Protein AF-A0A962KQF5-F1 (afdb_monomer)

Mean predicted aligned error: 14.73 Å

Secondary structure (DSSP, 8-state):
--HHHHHHHHHHHHHHHHHHHHHHHHHTTHHHHHHHHHHHHHHTTSS----S-S--TTHHHHTT--

Solvent-accessible surface area (backbone atoms only — not comparable to full-atom values): 4198 Å² total; per-residue (Å²): 144,59,64,64,75,54,48,53,58,52,51,52,50,52,49,50,52,52,51,51,52,50,54,50,53,66,72,65,50,68,62,62,60,52,55,55,51,53,52,48,63,69,51,53,79,78,51,80,86,84,76,89,82,83,78,73,73,63,78,63,52,63,72,69,78,103

Radius of gyration: 27.89 Å; Cα contacts (8 Å, |Δi|>4): 2; chains: 1; bounding box: 81×25×50 Å

Foldseek 3Di:
DCVCVVVVVVVVVVVVVVVVVVVCVVVVCPVVVVVVVVVCVVCVVPDDPPDPPPPDVVVVVVVVVD

pLDDT: mean 76.28, std 16.39, range [53.66, 98.56]

Sequence (66 aa):
MSVLLYLIPIALFLGLIGLAAFIWSIKSGQYDDLEGAALRILMDDDEPVKQAEKNTPEKNLENKLS

Structure (mmCIF, N/CA/C/O backbone):
data_AF-A0A962KQF5-F1
#
_entry.id   AF-A0A962KQF5-F1
#
loop_
_atom_site.group_PDB
_atom_site.id
_atom_site.type_symbol
_atom_site.label_atom_id
_atom_site.label_alt_id
_atom_site.label_comp_id
_atom_site.label_asym_id
_atom_site.label_entity_id
_atom_site.label_seq_id
_atom_site.pdbx_PDB_ins_code
_atom_site.Cartn_x
_atom_site.Cartn_y
_atom_site.Cartn_z
_atom_site.occupancy
_atom_site.B_iso_or_equiv
_atom_site.auth_seq_id
_atom_site.auth_comp_id
_atom_site.auth_asym_id
_atom_site.auth_atom_id
_atom_site.pdbx_PDB_model_num
ATOM 1 N N . MET A 1 1 ? 22.463 -10.437 -19.343 1.00 66.75 1 MET A N 1
ATOM 2 C CA . MET A 1 1 ? 22.774 -9.785 -18.049 1.00 66.75 1 MET A CA 1
ATOM 3 C C . MET A 1 1 ? 22.160 -8.384 -17.967 1.00 66.75 1 MET A C 1
ATOM 5 O O . MET A 1 1 ? 22.845 -7.426 -17.655 1.00 66.75 1 MET A O 1
ATOM 9 N N . SER A 1 2 ? 20.864 -8.252 -18.260 1.00 86.56 2 SER A N 1
ATOM 10 C CA . SER A 1 2 ? 20.138 -6.967 -18.256 1.00 86.56 2 SER A CA 1
ATOM 11 C C . SER A 1 2 ? 18.808 -7.052 -17.506 1.00 86.56 2 SER A C 1
ATOM 13 O O . SER A 1 2 ? 18.248 -6.032 -17.134 1.00 86.56 2 SER A O 1
ATOM 15 N N . VAL A 1 3 ? 18.313 -8.262 -17.218 1.00 92.31 3 VAL A N 1
ATOM 16 C CA . VAL A 1 3 ? 17.027 -8.442 -16.531 1.00 92.31 3 VAL A CA 1
ATOM 17 C C . VAL A 1 3 ? 17.055 -7.894 -15.103 1.00 92.31 3 VAL A C 1
ATOM 19 O O . VAL A 1 3 ? 16.077 -7.308 -14.658 1.00 92.31 3 VAL A O 1
ATOM 22 N N . LEU A 1 4 ? 18.199 -8.002 -14.414 1.00 94.19 4 LEU A N 1
ATOM 23 C CA . LEU A 1 4 ? 18.369 -7.485 -13.054 1.00 94.19 4 LEU A CA 1
ATOM 24 C C . LEU A 1 4 ? 18.182 -5.962 -12.988 1.00 94.19 4 LEU A C 1
ATOM 26 O O . LEU A 1 4 ? 17.625 -5.471 -12.012 1.00 94.19 4 LEU A O 1
ATOM 30 N N . LEU A 1 5 ? 18.562 -5.229 -14.044 1.00 95.19 5 LEU A N 1
ATOM 31 C CA . LEU A 1 5 ? 18.359 -3.778 -14.131 1.00 95.19 5 LEU A CA 1
ATOM 32 C C . LEU A 1 5 ? 16.878 -3.387 -14.113 1.00 95.19 5 LEU A C 1
ATOM 34 O O . LEU A 1 5 ? 16.548 -2.314 -13.624 1.00 95.19 5 LEU A O 1
ATOM 38 N N . TYR A 1 6 ? 15.994 -4.253 -14.610 1.00 95.19 6 TYR A N 1
ATOM 39 C CA . TYR A 1 6 ? 14.547 -4.040 -14.565 1.00 95.19 6 TYR A CA 1
ATOM 40 C C . TYR A 1 6 ? 13.919 -4.644 -13.307 1.00 95.19 6 TYR A C 1
ATOM 42 O O . TYR A 1 6 ? 13.020 -4.057 -12.715 1.00 95.19 6 TYR A O 1
ATOM 50 N N . LEU A 1 7 ? 14.409 -5.800 -12.861 1.00 96.38 7 LEU A N 1
ATOM 51 C CA . LEU A 1 7 ? 13.812 -6.537 -11.751 1.00 96.38 7 LEU A CA 1
ATOM 52 C C . LEU A 1 7 ? 14.013 -5.838 -10.402 1.00 96.38 7 LEU A C 1
ATOM 54 O O . LEU A 1 7 ? 13.098 -5.825 -9.586 1.00 96.38 7 LEU A O 1
ATOM 58 N N . ILE A 1 8 ? 15.177 -5.217 -10.188 1.00 96.31 8 ILE A N 1
ATOM 59 C CA . ILE A 1 8 ? 15.483 -4.467 -8.962 1.00 96.31 8 ILE A CA 1
ATOM 60 C C . ILE A 1 8 ? 14.501 -3.300 -8.750 1.00 96.31 8 ILE A C 1
ATOM 62 O O . ILE A 1 8 ? 13.853 -3.274 -7.704 1.00 96.31 8 ILE A O 1
ATOM 66 N N . PRO A 1 9 ? 14.320 -2.354 -9.696 1.00 97.06 9 PRO A N 1
ATOM 67 C CA . PRO A 1 9 ? 13.385 -1.250 -9.490 1.00 97.06 9 PRO A CA 1
ATOM 68 C C . PRO A 1 9 ? 11.929 -1.719 -9.396 1.00 97.06 9 PRO A C 1
ATOM 70 O O . PRO A 1 9 ? 11.180 -1.173 -8.591 1.00 97.06 9 PRO A O 1
ATOM 73 N N . ILE A 1 10 ? 11.530 -2.756 -10.144 1.00 97.75 10 ILE A N 1
ATOM 74 C CA . ILE A 1 10 ? 10.177 -3.330 -10.054 1.00 97.75 10 ILE A CA 1
ATOM 75 C C . ILE A 1 10 ? 9.925 -3.918 -8.660 1.00 97.75 10 ILE A C 1
ATOM 77 O O . ILE A 1 10 ? 8.889 -3.643 -8.058 1.00 97.75 10 ILE A O 1
ATOM 81 N N . ALA A 1 11 ? 10.870 -4.692 -8.123 1.00 97.81 11 ALA A N 1
ATOM 82 C CA . ALA A 1 11 ? 10.750 -5.281 -6.793 1.00 97.81 11 ALA A CA 1
ATOM 83 C C . ALA A 1 11 ? 10.707 -4.208 -5.696 1.00 97.81 11 ALA A C 1
ATOM 85 O O . ALA A 1 11 ? 9.875 -4.291 -4.794 1.00 97.81 11 ALA A O 1
ATOM 86 N N . LEU A 1 12 ? 11.549 -3.173 -5.793 1.00 98.25 12 LEU A N 1
ATOM 87 C CA . LEU A 1 12 ? 11.526 -2.042 -4.861 1.00 98.25 12 LEU A CA 1
ATOM 88 C C . LEU A 1 12 ? 10.201 -1.278 -4.923 1.00 98.25 12 LEU A C 1
ATOM 90 O O . LEU A 1 12 ? 9.647 -0.934 -3.882 1.00 98.25 12 LEU A O 1
ATOM 94 N N . PHE A 1 13 ? 9.668 -1.048 -6.123 1.00 98.31 13 PHE A N 1
ATOM 95 C CA . PHE A 1 13 ? 8.385 -0.376 -6.309 1.00 98.31 13 PHE A CA 1
ATOM 96 C C . PHE A 1 13 ? 7.225 -1.183 -5.714 1.00 98.31 13 PHE A C 1
ATOM 98 O O . PHE A 1 13 ? 6.415 -0.638 -4.966 1.00 98.31 13 PHE A O 1
ATOM 105 N N . LEU A 1 14 ? 7.183 -2.493 -5.971 1.00 98.56 14 LEU A N 1
ATOM 106 C CA . LEU A 1 14 ? 6.203 -3.398 -5.365 1.00 98.56 14 LEU A CA 1
ATOM 107 C C . LEU A 1 14 ? 6.325 -3.428 -3.837 1.00 98.56 14 LEU A C 1
ATOM 109 O O . LEU A 1 14 ? 5.312 -3.369 -3.143 1.00 98.56 14 LEU A O 1
ATOM 113 N N . GLY A 1 15 ? 7.552 -3.461 -3.312 1.00 98.38 15 GLY A N 1
ATOM 114 C CA . GLY A 1 15 ? 7.814 -3.394 -1.875 1.00 98.38 15 GLY A CA 1
ATOM 115 C C . GLY A 1 15 ? 7.323 -2.087 -1.250 1.00 98.38 15 GLY A C 1
ATOM 116 O O . GLY A 1 15 ? 6.672 -2.116 -0.210 1.00 98.38 15 GLY A O 1
ATOM 117 N N . LEU A 1 16 ? 7.563 -0.947 -1.906 1.00 98.56 16 LEU A N 1
ATOM 118 C CA . LEU A 1 16 ? 7.075 0.362 -1.463 1.00 98.56 16 LEU A CA 1
ATOM 119 C C . LEU A 1 16 ? 5.547 0.442 -1.466 1.00 98.56 16 LEU A C 1
ATOM 121 O O . LEU A 1 16 ? 4.973 0.946 -0.503 1.00 98.56 16 LEU A O 1
ATOM 125 N N . ILE A 1 17 ? 4.887 -0.081 -2.503 1.00 98.56 17 ILE A N 1
ATOM 126 C CA . ILE A 1 17 ? 3.420 -0.154 -2.555 1.00 98.56 17 ILE A CA 1
ATOM 127 C C . ILE A 1 17 ? 2.891 -1.006 -1.402 1.00 98.56 17 ILE A C 1
ATOM 129 O O . ILE A 1 17 ? 1.988 -0.571 -0.690 1.00 98.56 17 ILE A O 1
ATOM 133 N N . GLY A 1 18 ? 3.461 -2.196 -1.194 1.00 98.06 18 GLY A N 1
ATOM 134 C CA . GLY A 1 18 ? 3.062 -3.087 -0.107 1.00 98.06 18 GLY A CA 1
ATOM 135 C C . GLY A 1 18 ? 3.243 -2.439 1.265 1.00 98.06 18 GLY A C 1
ATOM 136 O O . GLY A 1 18 ? 2.336 -2.483 2.092 1.00 98.06 18 GLY A O 1
ATOM 137 N N . LEU A 1 19 ? 4.373 -1.764 1.484 1.00 97.81 19 LEU A N 1
ATOM 138 C CA . LEU A 1 19 ? 4.648 -1.048 2.727 1.00 97.81 19 LEU A CA 1
ATOM 139 C C . LEU A 1 19 ? 3.670 0.114 2.949 1.00 97.81 19 LEU A C 1
ATOM 141 O O . LEU A 1 19 ? 3.148 0.273 4.050 1.00 97.81 19 LEU A O 1
ATOM 145 N N . ALA A 1 20 ? 3.387 0.908 1.914 1.00 97.50 20 ALA A N 1
ATOM 146 C CA . ALA A 1 20 ? 2.427 2.005 1.996 1.00 97.50 20 ALA A CA 1
ATOM 147 C C . ALA A 1 20 ? 1.010 1.499 2.305 1.00 97.50 20 ALA A C 1
ATOM 149 O O . ALA A 1 20 ? 0.341 2.049 3.180 1.00 97.50 20 ALA A O 1
ATOM 150 N N . ALA A 1 21 ? 0.576 0.424 1.640 1.00 96.31 21 ALA A N 1
ATOM 151 C CA . ALA A 1 21 ? -0.707 -0.222 1.902 1.00 96.31 21 ALA A CA 1
ATOM 152 C C . ALA A 1 21 ? -0.784 -0.776 3.332 1.00 96.31 21 ALA A C 1
ATOM 154 O O . ALA A 1 21 ? -1.791 -0.588 4.011 1.00 96.31 21 ALA A O 1
ATOM 155 N N . PHE A 1 22 ? 0.294 -1.394 3.820 1.00 94.06 22 PHE A N 1
ATOM 156 C CA . PHE A 1 22 ? 0.383 -1.907 5.184 1.00 94.06 22 PHE A CA 1
ATOM 157 C C . PHE A 1 22 ? 0.268 -0.791 6.231 1.00 94.06 22 PHE A C 1
ATOM 159 O O . PHE A 1 22 ? -0.557 -0.878 7.139 1.00 94.06 22 PHE A O 1
ATOM 166 N N . ILE A 1 23 ? 1.026 0.300 6.074 1.00 94.44 23 ILE A N 1
ATOM 167 C CA . ILE A 1 23 ? 0.950 1.459 6.977 1.00 94.44 23 ILE A CA 1
ATOM 168 C C . ILE A 1 23 ? -0.447 2.088 6.937 1.00 94.44 23 ILE A C 1
ATOM 170 O O . ILE A 1 23 ? -0.996 2.445 7.980 1.00 94.44 23 ILE A O 1
ATOM 174 N N . TRP A 1 24 ? -1.045 2.209 5.749 1.00 92.69 24 TRP A N 1
ATOM 175 C CA . TRP A 1 24 ? -2.414 2.699 5.603 1.00 92.69 24 TRP A CA 1
ATOM 176 C C . TRP A 1 24 ? -3.424 1.798 6.324 1.00 92.69 24 TRP A C 1
ATOM 178 O O . TRP A 1 24 ? -4.282 2.318 7.035 1.00 92.69 24 TRP A O 1
ATOM 188 N N . SER A 1 25 ? -3.272 0.474 6.229 1.00 89.75 25 SER A N 1
ATOM 189 C CA . SER A 1 25 ? -4.116 -0.499 6.931 1.00 89.75 25 SER A CA 1
ATOM 190 C C . SER A 1 25 ? -4.052 -0.322 8.446 1.00 89.75 25 SER A C 1
ATOM 192 O O . SER A 1 25 ? -5.096 -0.275 9.089 1.00 89.75 25 SER A O 1
ATOM 194 N N . ILE A 1 26 ? -2.859 -0.157 9.024 1.00 87.69 26 ILE A N 1
ATOM 195 C CA . ILE A 1 26 ? -2.717 0.095 10.469 1.00 87.69 26 ILE A CA 1
ATOM 196 C C . ILE A 1 26 ? -3.377 1.427 10.843 1.00 87.69 26 ILE A C 1
ATOM 198 O O . ILE A 1 26 ? -4.150 1.496 11.794 1.00 87.69 26 ILE A O 1
ATOM 202 N N . LYS A 1 27 ? -3.118 2.490 10.071 1.00 85.38 27 LYS A N 1
ATOM 203 C CA . LYS A 1 27 ? -3.657 3.829 10.355 1.00 85.38 27 LYS A CA 1
ATOM 204 C C . LYS A 1 27 ? -5.174 3.924 10.178 1.00 85.38 27 LYS A C 1
ATOM 206 O O . LYS A 1 27 ? -5.786 4.837 10.720 1.00 85.38 27 LYS A O 1
ATOM 211 N N . SER A 1 28 ? -5.780 3.024 9.406 1.00 84.88 28 SER A N 1
ATOM 212 C CA . SER A 1 28 ? -7.220 3.031 9.135 1.00 84.88 28 SER A CA 1
ATOM 213 C C . SER A 1 28 ? -8.090 2.680 10.349 1.00 84.88 28 SER A C 1
ATOM 215 O O . SER A 1 28 ? -9.306 2.787 10.251 1.00 84.88 28 SER A O 1
ATOM 217 N N . GLY A 1 29 ? -7.500 2.295 11.488 1.00 71.50 29 GLY A N 1
ATOM 218 C CA . GLY A 1 29 ? -8.243 2.071 12.735 1.00 71.50 29 GLY A CA 1
ATOM 219 C C . GLY A 1 29 ? -9.120 0.815 12.728 1.00 71.50 29 GLY A C 1
ATOM 220 O O . GLY A 1 29 ? -9.808 0.548 13.702 1.00 71.50 29 GLY A O 1
ATOM 221 N N . GLN A 1 30 ? -9.054 -0.001 11.669 1.00 69.12 30 GLN A N 1
ATOM 222 C CA . GLN A 1 30 ? -9.798 -1.263 11.546 1.00 69.12 30 GLN A CA 1
ATOM 223 C C . GLN A 1 30 ? -9.422 -2.306 12.618 1.00 69.12 30 GLN A C 1
ATOM 225 O O . GLN A 1 30 ? -10.112 -3.309 12.760 1.00 69.12 30 GLN A O 1
ATOM 230 N N . TYR A 1 31 ? -8.326 -2.091 13.352 1.00 66.38 31 TYR A N 1
ATOM 231 C CA . TYR A 1 31 ? -7.908 -2.949 14.460 1.00 66.38 31 TYR A CA 1
ATOM 232 C C . TYR A 1 31 ? -8.641 -2.639 15.776 1.00 66.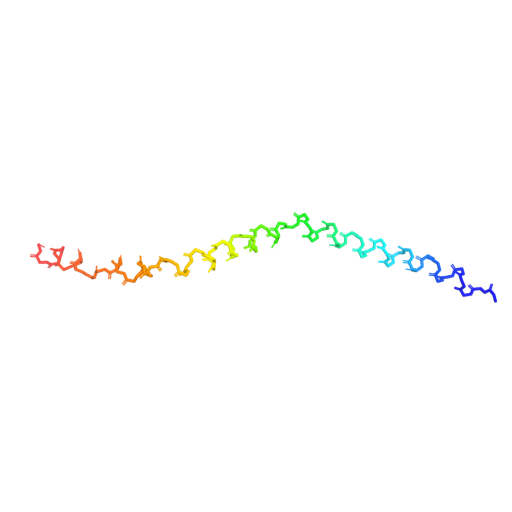38 31 TYR A C 1
ATOM 234 O O . TYR A 1 31 ? -8.873 -3.570 16.543 1.00 66.38 31 TYR A O 1
ATOM 242 N N . ASP A 1 32 ? -9.075 -1.393 16.004 1.00 67.81 32 ASP A N 1
ATOM 243 C CA . ASP A 1 32 ? -9.792 -1.011 17.235 1.00 67.81 32 ASP A CA 1
ATOM 244 C C . ASP A 1 32 ? -11.176 -1.684 17.319 1.00 67.81 32 ASP A C 1
ATOM 246 O O . ASP A 1 32 ? -11.641 -2.044 18.400 1.00 67.81 32 ASP A O 1
ATOM 250 N N . ASP A 1 33 ? -11.827 -1.913 16.171 1.00 69.19 33 ASP A N 1
ATOM 251 C CA . ASP A 1 33 ? -13.124 -2.604 16.098 1.00 69.19 33 ASP A CA 1
ATOM 252 C C . ASP A 1 33 ? -13.004 -4.107 16.434 1.00 69.19 33 ASP A C 1
ATOM 254 O O . ASP A 1 33 ? -13.888 -4.696 17.059 1.00 69.19 33 ASP A O 1
ATOM 258 N N . LEU A 1 34 ? -11.864 -4.730 16.101 1.00 69.81 34 LEU A N 1
ATOM 259 C CA . LEU A 1 34 ? -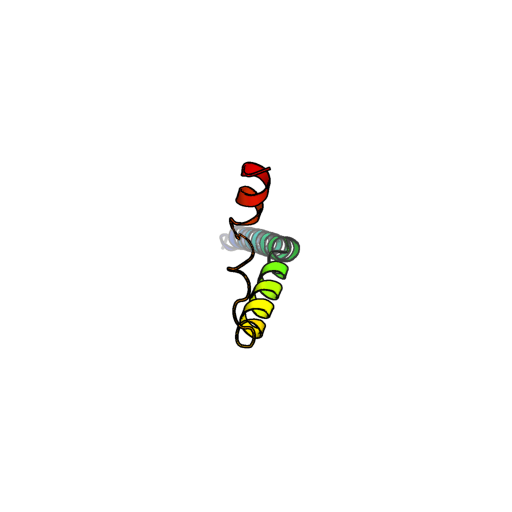11.584 -6.129 16.447 1.00 69.81 34 LEU A CA 1
ATOM 260 C C . LEU A 1 34 ? -11.338 -6.314 17.951 1.00 69.81 34 LEU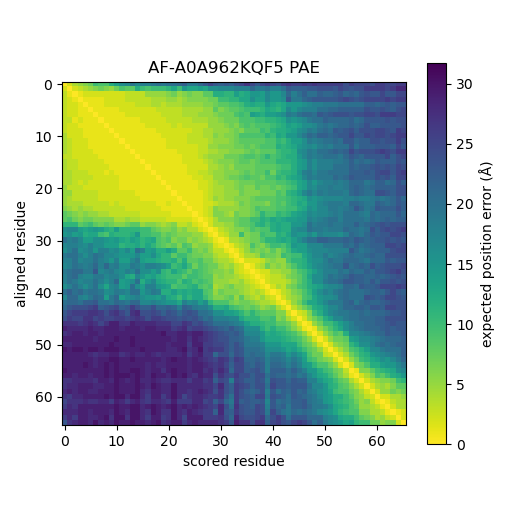 A C 1
ATOM 262 O O . LEU A 1 34 ? -11.768 -7.317 18.522 1.00 69.81 34 LEU A O 1
ATOM 266 N N . GLU A 1 35 ? -10.675 -5.354 18.597 1.00 70.44 35 GLU A N 1
ATOM 267 C CA . GLU A 1 35 ? -10.408 -5.386 20.039 1.00 70.44 35 GLU A CA 1
ATOM 268 C C . GLU A 1 35 ? -11.708 -5.272 20.856 1.00 70.44 35 GLU A C 1
ATOM 270 O O . GLU A 1 35 ? -11.927 -6.039 21.797 1.00 70.44 35 GLU A O 1
ATOM 275 N N . GLY A 1 36 ? -12.640 -4.411 20.430 1.00 73.31 36 GLY A N 1
ATOM 276 C CA . GLY A 1 36 ? -13.981 -4.319 21.020 1.00 73.31 36 GLY A CA 1
ATOM 277 C C . GLY A 1 36 ? -14.837 -5.578 20.820 1.00 73.31 36 GLY A C 1
ATOM 278 O O . GLY A 1 36 ? -15.551 -5.994 21.737 1.00 73.31 36 GLY A O 1
ATOM 279 N N . ALA A 1 37 ? -14.754 -6.222 19.651 1.00 76.50 37 ALA A N 1
ATOM 280 C CA . ALA A 1 37 ? -15.458 -7.476 19.377 1.00 76.50 37 ALA A CA 1
ATOM 281 C C . ALA A 1 37 ? -14.924 -8.650 20.219 1.00 76.50 37 ALA A C 1
ATOM 283 O O . ALA A 1 37 ? -15.712 -9.446 20.733 1.00 76.50 37 ALA A O 1
ATOM 284 N N . ALA A 1 38 ? -13.604 -8.738 20.411 1.00 75.00 38 ALA A N 1
ATOM 285 C CA . ALA A 1 38 ? -12.979 -9.747 21.267 1.00 75.00 38 ALA A CA 1
ATOM 286 C C . ALA A 1 38 ? -13.358 -9.566 22.746 1.00 75.00 38 ALA A C 1
ATOM 288 O O . ALA A 1 38 ? -13.626 -10.549 23.436 1.00 75.00 38 ALA A O 1
ATOM 289 N N . LEU A 1 39 ? -13.444 -8.319 23.223 1.00 72.69 39 LEU A N 1
ATOM 290 C CA . LEU A 1 39 ? -13.914 -8.032 24.578 1.00 72.69 39 LEU A CA 1
ATOM 291 C C . LEU A 1 39 ? -15.374 -8.463 24.770 1.00 72.69 39 LEU A C 1
ATOM 293 O O . LEU A 1 39 ? -15.700 -9.076 25.782 1.00 72.69 39 LEU A O 1
ATOM 297 N N . ARG A 1 40 ? -16.241 -8.203 23.783 1.00 71.81 40 ARG A N 1
ATOM 298 C CA . ARG A 1 40 ? -17.646 -8.626 23.835 1.00 71.81 40 ARG A CA 1
ATOM 299 C C . ARG A 1 40 ? -17.790 -10.145 23.899 1.00 71.81 40 ARG A C 1
ATOM 301 O O . ARG A 1 40 ? -18.555 -10.619 24.721 1.00 71.81 40 ARG A O 1
ATOM 308 N N . ILE A 1 41 ? -17.037 -10.901 23.098 1.00 71.44 41 ILE A N 1
ATOM 309 C CA . ILE A 1 41 ? -17.154 -12.369 23.077 1.00 71.44 41 ILE A CA 1
ATOM 310 C C . ILE A 1 41 ? -16.674 -13.019 24.380 1.00 71.44 41 ILE A C 1
ATOM 312 O O . ILE A 1 41 ? -17.212 -14.041 24.779 1.00 71.44 41 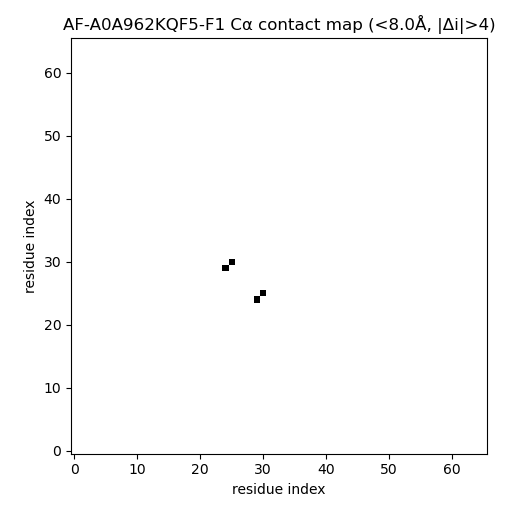ILE A O 1
ATOM 316 N N . LEU A 1 42 ? -15.678 -12.421 25.043 1.00 70.25 42 LEU A N 1
ATOM 317 C CA . LEU A 1 42 ? -15.149 -12.921 26.312 1.00 70.25 42 LEU A CA 1
ATOM 318 C C . LEU A 1 42 ? -16.044 -12.548 27.505 1.00 70.25 42 LEU A C 1
ATOM 320 O O . LEU A 1 42 ? -16.063 -13.268 28.495 1.00 70.25 42 LEU A O 1
ATOM 324 N N . MET A 1 43 ? -16.765 -11.424 27.421 1.00 67.19 43 MET A N 1
ATOM 325 C CA . MET A 1 43 ? -17.710 -10.980 28.456 1.00 67.19 43 MET A CA 1
ATOM 326 C C . MET A 1 43 ? -19.124 -11.566 28.274 1.00 67.19 43 MET A C 1
ATOM 328 O O . MET A 1 43 ? -19.843 -11.705 29.260 1.00 67.19 43 MET A O 1
ATOM 332 N N . ASP A 1 44 ? -19.518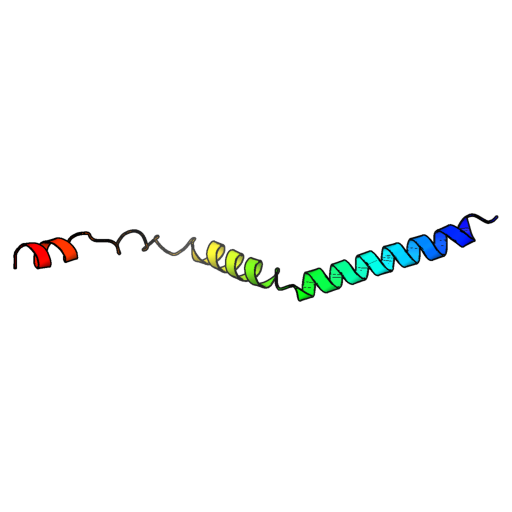 -11.938 27.051 1.00 62.56 44 ASP A N 1
ATOM 333 C CA . ASP A 1 44 ? -20.839 -12.521 26.747 1.00 62.56 44 ASP A CA 1
ATOM 334 C C . ASP A 1 44 ? -21.008 -13.966 27.262 1.00 62.56 44 ASP A C 1
ATOM 336 O O . ASP A 1 44 ? -22.140 -14.441 27.347 1.00 62.56 44 ASP A O 1
ATOM 340 N N . ASP A 1 45 ? -19.931 -14.662 27.651 1.00 61.88 45 ASP A N 1
ATOM 341 C CA . ASP A 1 45 ? -20.034 -15.989 28.287 1.00 61.88 45 ASP A CA 1
ATOM 342 C C . ASP A 1 45 ? -20.593 -15.914 29.729 1.00 61.88 45 ASP A C 1
ATOM 344 O O . ASP A 1 45 ? -21.122 -16.908 30.233 1.00 61.88 45 ASP A O 1
ATOM 348 N N . ASP A 1 46 ? -20.547 -14.735 30.370 1.00 60.94 46 ASP A N 1
ATOM 349 C CA . ASP A 1 46 ? -20.961 -14.530 31.767 1.00 60.94 46 ASP A CA 1
ATOM 350 C C . ASP A 1 46 ? -22.224 -13.651 31.939 1.00 60.94 46 ASP A C 1
ATOM 352 O O . ASP A 1 46 ? -22.737 -13.523 33.057 1.00 60.94 46 ASP A O 1
ATOM 356 N N . GLU A 1 47 ? -22.788 -13.073 30.868 1.00 60.06 47 GLU A N 1
ATOM 357 C CA . GLU A 1 47 ? -23.978 -12.212 30.956 1.00 60.06 47 GLU A CA 1
ATOM 358 C C . GLU A 1 47 ? -25.230 -12.835 30.301 1.00 60.06 47 GLU A C 1
ATOM 360 O O . GLU A 1 47 ? -25.280 -13.047 29.089 1.00 60.06 47 GLU A O 1
ATOM 365 N N . PRO A 1 48 ? -26.323 -13.082 31.055 1.00 54.94 48 PRO A N 1
ATOM 366 C CA . PRO A 1 48 ? -27.588 -13.456 30.441 1.00 54.94 48 PRO A CA 1
ATOM 367 C C . PRO A 1 48 ? -28.098 -12.286 29.594 1.00 54.94 48 PRO A C 1
ATOM 369 O O . PRO A 1 48 ? -28.331 -11.195 30.116 1.00 54.94 48 PRO A O 1
ATOM 372 N N . VAL A 1 49 ? -28.305 -12.536 28.298 1.00 59.88 49 VAL A N 1
ATOM 373 C CA . VAL A 1 49 ? -28.841 -11.610 27.287 1.00 59.88 49 VAL A CA 1
ATOM 374 C C . VAL A 1 49 ? -30.060 -10.840 27.819 1.00 59.88 49 VAL A C 1
ATOM 376 O O . VAL A 1 49 ? -31.205 -11.277 27.709 1.00 59.88 49 VAL A O 1
ATOM 379 N N . LYS A 1 50 ? -29.835 -9.650 28.383 1.00 56.47 50 LYS A N 1
ATOM 380 C CA . LYS A 1 50 ? -30.883 -8.722 28.835 1.00 56.47 50 LYS A CA 1
ATOM 381 C C . LYS A 1 50 ? -31.096 -7.609 27.816 1.00 56.47 50 LYS A C 1
ATOM 383 O O . LYS A 1 50 ? -30.917 -6.441 28.141 1.00 56.47 50 LYS A O 1
ATOM 388 N N . GLN A 1 51 ? -31.465 -7.930 26.575 1.00 56.50 51 GLN A N 1
ATOM 389 C CA . GLN A 1 51 ? -31.811 -6.877 25.598 1.00 56.50 51 GLN A CA 1
ATOM 390 C C . GLN A 1 51 ? -33.066 -7.128 24.752 1.00 56.50 51 GLN A C 1
ATOM 392 O O . GLN A 1 51 ? -33.360 -6.339 23.860 1.00 56.50 51 GLN A O 1
ATOM 397 N N . ALA A 1 52 ? -33.892 -8.125 25.078 1.00 55.97 52 ALA A N 1
ATOM 398 C CA . ALA A 1 52 ? -35.153 -8.360 24.362 1.00 55.97 52 ALA A CA 1
ATOM 399 C C . ALA A 1 52 ? -36.425 -7.882 25.100 1.00 55.97 52 ALA A C 1
ATOM 401 O O . ALA A 1 52 ? -37.516 -8.317 24.752 1.00 55.97 52 ALA A O 1
ATOM 402 N N . GLU A 1 53 ? -36.329 -6.983 26.092 1.00 56.22 53 GLU A N 1
ATOM 403 C CA . GLU A 1 53 ? -37.505 -6.542 26.873 1.00 56.22 53 GLU A CA 1
ATOM 404 C C . GLU A 1 53 ? -37.561 -5.021 27.117 1.00 56.22 53 GLU A C 1
ATOM 406 O O . GLU A 1 53 ? -37.877 -4.546 28.204 1.00 56.22 53 GLU A O 1
ATOM 411 N N . LYS A 1 54 ? -37.229 -4.211 26.102 1.00 53.66 54 LYS A N 1
ATOM 412 C CA . LYS A 1 54 ? -37.436 -2.747 26.163 1.00 53.66 54 LYS A CA 1
ATOM 413 C C . LYS A 1 54 ? -38.312 -2.163 25.060 1.00 53.66 54 LYS A C 1
ATOM 415 O O . LYS A 1 54 ? -38.308 -0.956 24.853 1.00 53.66 54 LYS A O 1
ATOM 420 N N . ASN A 1 55 ? -39.115 -3.007 24.417 1.00 54.84 55 ASN A N 1
ATOM 421 C CA . ASN A 1 55 ? -40.202 -2.585 23.537 1.00 54.84 55 ASN A CA 1
ATOM 422 C C . ASN A 1 55 ? -41.524 -3.200 24.018 1.00 54.84 55 ASN A C 1
ATOM 424 O O . ASN A 1 55 ? -42.182 -3.923 23.277 1.00 54.84 55 ASN A O 1
ATOM 428 N N . 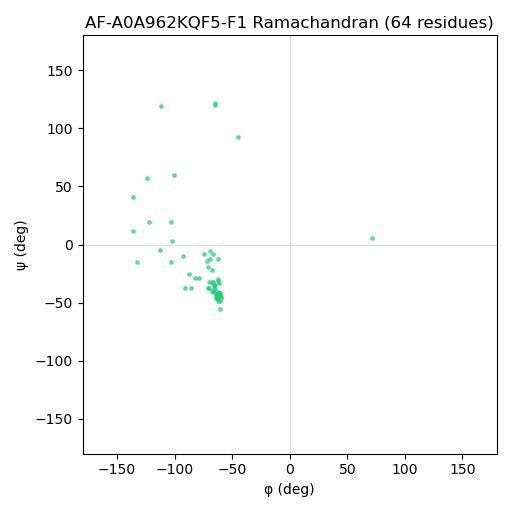THR A 1 56 ? -41.901 -2.946 25.274 1.00 56.56 56 THR A N 1
ATOM 429 C CA . THR A 1 56 ? -43.249 -3.246 25.774 1.00 56.56 56 THR A CA 1
ATOM 430 C C . THR A 1 56 ? -44.256 -2.360 25.026 1.00 56.56 56 THR A C 1
ATOM 432 O O . THR A 1 56 ? -44.170 -1.133 25.130 1.00 56.56 56 THR A O 1
ATOM 435 N N . PRO A 1 57 ? -45.236 -2.924 24.293 1.00 58.44 57 PRO A N 1
ATOM 436 C CA . PRO A 1 57 ? -46.287 -2.145 23.630 1.00 58.44 57 PRO A CA 1
ATOM 437 C C . PRO A 1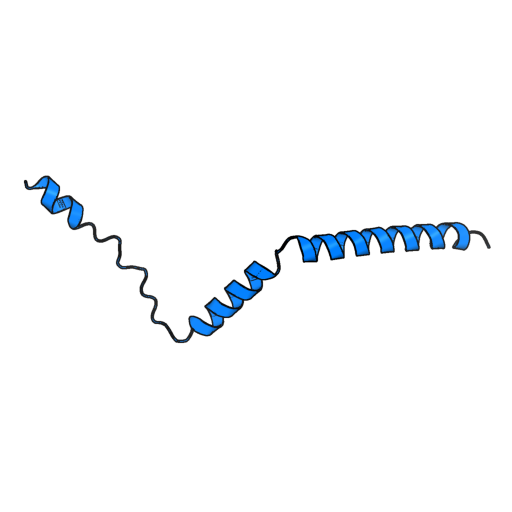 57 ? -47.253 -1.441 24.603 1.00 58.44 57 PRO A C 1
ATOM 439 O O . PRO A 1 57 ? -48.077 -0.639 24.166 1.00 58.44 57 PRO A O 1
ATOM 442 N N . GLU A 1 58 ? -47.169 -1.711 25.911 1.00 59.97 58 GLU A N 1
ATOM 443 C CA . GLU A 1 58 ? -48.140 -1.243 26.913 1.00 59.97 58 GLU A CA 1
ATOM 444 C C . GLU A 1 58 ? -48.230 0.275 27.048 1.00 59.97 58 GLU A C 1
ATOM 446 O O . GLU A 1 58 ? -49.320 0.797 27.276 1.00 59.97 58 GLU A O 1
ATOM 451 N N . LYS A 1 59 ? -47.139 1.019 26.824 1.00 57.34 59 LYS A N 1
ATOM 452 C CA . LYS A 1 59 ? -47.171 2.480 27.012 1.00 57.34 59 LYS A CA 1
ATOM 453 C C . LYS A 1 59 ? -48.036 3.215 25.971 1.00 57.34 59 LYS A C 1
ATOM 455 O O . LYS A 1 59 ? -48.350 4.388 26.148 1.00 57.34 59 LYS A O 1
ATOM 460 N N . ASN A 1 60 ? -48.444 2.540 24.892 1.00 57.75 60 ASN A N 1
ATOM 461 C CA . ASN A 1 60 ? -49.340 3.099 23.872 1.00 57.75 60 ASN A CA 1
ATOM 462 C C . ASN A 1 60 ? -50.830 2.802 24.113 1.00 57.75 60 ASN A C 1
ATOM 464 O O . ASN A 1 60 ? -51.670 3.381 23.422 1.00 57.75 60 ASN A O 1
ATOM 468 N N . LEU A 1 61 ? -51.178 1.926 25.061 1.00 63.09 61 LEU A N 1
ATOM 469 C CA . LEU A 1 61 ? -52.576 1.607 25.376 1.00 63.09 61 LEU A CA 1
ATOM 470 C C . LEU A 1 61 ? -53.164 2.598 26.388 1.00 63.09 61 LEU A C 1
ATOM 472 O O . LEU A 1 61 ? -54.296 3.041 26.206 1.00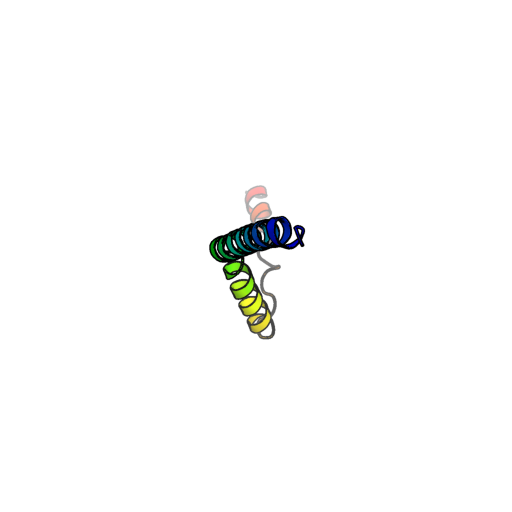 63.09 61 LEU A O 1
ATOM 476 N N . GLU A 1 62 ? -52.380 3.050 27.370 1.00 62.16 62 GLU A N 1
ATOM 477 C CA . GLU A 1 62 ? -52.840 4.033 28.366 1.00 62.16 62 GLU A CA 1
ATOM 478 C C . GLU A 1 62 ? -53.151 5.409 27.750 1.00 62.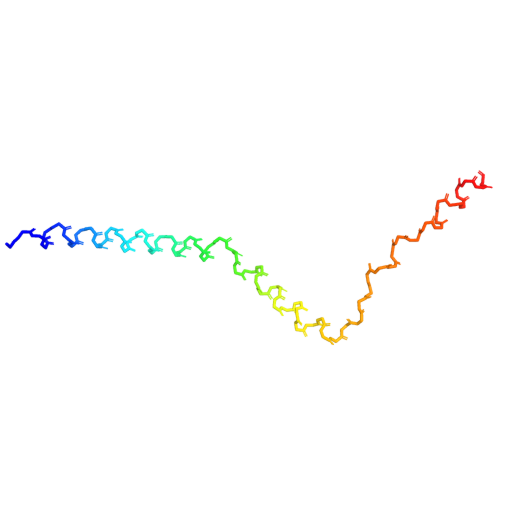16 62 GLU A C 1
ATOM 480 O O . GLU A 1 62 ? -54.149 6.037 28.095 1.00 62.16 62 GLU A O 1
ATOM 485 N N . ASN A 1 63 ? -52.381 5.834 26.742 1.00 60.69 63 ASN A N 1
ATOM 486 C CA . ASN A 1 63 ? -52.639 7.077 26.001 1.00 60.69 63 ASN A CA 1
ATOM 487 C C . ASN A 1 63 ? -53.818 6.989 25.011 1.00 60.69 63 ASN A C 1
ATOM 489 O O . ASN A 1 63 ? -54.188 8.000 24.420 1.00 60.69 63 ASN A O 1
ATOM 493 N N . LYS A 1 64 ? -54.380 5.796 24.775 1.00 59.22 64 LYS A N 1
ATOM 494 C CA . LYS A 1 64 ? -55.529 5.581 23.875 1.00 59.22 64 LYS A CA 1
ATOM 495 C C . LYS A 1 64 ? -56.854 5.369 24.608 1.00 59.22 64 LYS A C 1
ATOM 497 O O . LYS A 1 64 ? -57.893 5.438 23.957 1.00 59.22 64 LYS A O 1
ATOM 502 N N . LEU A 1 65 ? -56.817 5.095 25.913 1.00 63.56 65 LEU A N 1
ATOM 503 C CA . LEU A 1 65 ? -58.000 4.984 26.777 1.00 63.56 65 LEU A CA 1
ATOM 504 C C . LEU A 1 65 ? -58.233 6.230 27.656 1.00 63.56 65 LEU A C 1
ATOM 506 O O . LEU A 1 65 ? -59.171 6.227 28.452 1.00 63.56 65 LEU A O 1
ATOM 510 N N . SER A 1 66 ? -57.400 7.265 27.500 1.00 54.38 66 SER A N 1
ATOM 511 C CA . SER A 1 66 ? -57.551 8.581 28.140 1.00 54.38 66 SER A CA 1
ATOM 512 C C . SER A 1 66 ? -58.267 9.567 27.222 1.00 54.38 66 SER A C 1
ATOM 514 O O . SER A 1 66 ? -57.892 9.610 26.027 1.00 54.38 66 SER A O 1
#